Protein AF-A0A4Y2BU49-F1 (afdb_monomer_lite)

Foldseek 3Di:
DVVVCVVCVVVDDPVVNVVDDDDDALCCCCVVDPQCVDDVNSVHDDDPPPPVVVVVVCLVVCVDDPVPDDRDPD

Sequence (74 aa):
MKAAWTVTKPFLSAKMRQRVIFESEPEDLLNHFPAYVLPSKYGGSLNDYHNEDLMRKLNREHGNFPIGGRPNYF

pLDDT: mean 82.37, std 14.61, range [48.78, 97.06]

Radius of gyration: 16.88 Å; chains: 1; bounding box: 38×22×37 Å

Secondary structure (DSSP, 8-state):
-HHHHHHHGGGS-HHHHTT----SSGGGGGGTS-GGGSBGGGTS-B-----HHHHHHHHHH----STTPPP---

Organism: Araneus ventricosus (NCBI:txid182803)

InterPro domains:
  IPR001251 CRAL-TRIO lipid binding domain [PF00650] (2-44)
  IPR001251 CRAL-TRIO lipid binding domain [PS50191] (1-50)
  IPR036865 CRAL-TRIO lipid binding domain superfamily [G3DSA:3.40.525.10] (1-58)
  IPR036865 CRAL-TRIO lipid binding domain superfamily [SSF52087] (1-65)

Structure (mmCIF, N/CA/C/O backbone):
data_AF-A0A4Y2BU49-F1
#
_entry.id   AF-A0A4Y2BU49-F1
#
loop_
_atom_site.group_PDB
_atom_site.id
_atom_site.type_symbol
_atom_site.label_atom_id
_atom_site.label_alt_id
_atom_site.label_comp_id
_atom_site.label_asym_id
_atom_site.label_entity_id
_atom_site.label_seq_id
_atom_site.pdbx_PDB_ins_code
_atom_site.Cartn_x
_atom_site.Cartn_y
_atom_site.Cartn_z
_atom_site.occupancy
_atom_site.B_iso_or_equiv
_atom_site.auth_seq_id
_atom_site.auth_comp_id
_atom_site.auth_asym_id
_atom_site.auth_atom_id
_atom_site.pdbx_PDB_model_num
ATOM 1 N N . MET A 1 1 ? 5.577 11.065 -9.615 1.00 74.81 1 MET A N 1
ATOM 2 C CA . MET A 1 1 ? 5.028 9.686 -9.595 1.00 74.81 1 MET A CA 1
ATOM 3 C C . MET A 1 1 ? 5.244 8.924 -10.906 1.00 74.81 1 MET A C 1
ATOM 5 O O . MET A 1 1 ? 5.874 7.876 -10.860 1.00 74.81 1 MET A O 1
ATOM 9 N N . LYS A 1 2 ? 4.826 9.440 -12.078 1.00 85.62 2 LYS A N 1
ATOM 10 C CA . LYS A 1 2 ? 4.958 8.724 -13.371 1.00 85.62 2 LYS A CA 1
ATOM 11 C C . LYS A 1 2 ? 6.386 8.267 -13.715 1.00 85.62 2 LYS A C 1
ATOM 13 O O . LYS A 1 2 ? 6.570 7.109 -14.061 1.00 85.62 2 LYS A O 1
ATOM 18 N N . ALA A 1 3 ? 7.390 9.136 -13.567 1.00 91.50 3 ALA A N 1
ATOM 19 C CA . ALA A 1 3 ? 8.784 8.784 -13.865 1.00 91.50 3 ALA A CA 1
ATOM 20 C C . ALA A 1 3 ? 9.313 7.643 -12.974 1.00 91.50 3 ALA A C 1
ATOM 22 O O . ALA A 1 3 ? 9.885 6.684 -13.479 1.00 91.50 3 ALA A O 1
ATOM 23 N N . ALA A 1 4 ? 9.045 7.703 -11.664 1.00 92.88 4 ALA A N 1
ATOM 24 C CA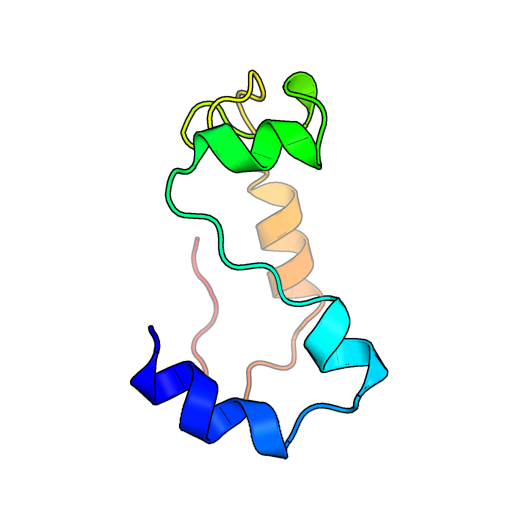 . ALA A 1 4 ? 9.424 6.647 -10.727 1.00 92.88 4 ALA A CA 1
ATOM 25 C C . ALA A 1 4 ? 8.737 5.312 -11.060 1.00 92.88 4 ALA A C 1
ATOM 27 O O . ALA A 1 4 ? 9.396 4.278 -11.082 1.00 92.88 4 ALA A O 1
ATOM 28 N N . TRP A 1 5 ? 7.441 5.334 -11.397 1.00 94.12 5 TRP A N 1
ATOM 29 C CA . TRP A 1 5 ? 6.719 4.130 -11.818 1.00 94.12 5 TRP A CA 1
ATOM 30 C C . TRP A 1 5 ? 7.299 3.511 -13.091 1.00 94.12 5 TRP A C 1
ATOM 32 O O . TRP A 1 5 ? 7.454 2.298 -13.160 1.00 94.12 5 TRP A O 1
ATOM 42 N N . THR A 1 6 ? 7.666 4.316 -14.090 1.00 94.75 6 THR A N 1
ATOM 43 C CA . THR A 1 6 ? 8.277 3.806 -15.329 1.00 94.75 6 THR A CA 1
ATOM 44 C C . THR A 1 6 ? 9.591 3.074 -15.064 1.00 94.75 6 THR A C 1
ATOM 46 O O . THR A 1 6 ? 9.855 2.061 -15.706 1.00 94.75 6 THR A O 1
ATOM 49 N N . VAL A 1 7 ? 10.384 3.547 -14.099 1.00 96.06 7 VAL A N 1
ATOM 50 C CA . VAL A 1 7 ? 11.647 2.908 -13.707 1.00 96.06 7 VAL A CA 1
ATOM 51 C C . VAL A 1 7 ? 11.410 1.631 -12.893 1.00 96.06 7 VAL A C 1
ATOM 53 O O . VAL A 1 7 ? 12.128 0.657 -13.085 1.00 96.06 7 VAL A O 1
ATOM 56 N N . THR A 1 8 ? 10.404 1.591 -12.012 1.00 93.12 8 THR A N 1
ATOM 57 C CA . THR A 1 8 ? 10.160 0.434 -11.125 1.00 93.12 8 THR A CA 1
ATOM 58 C C . THR A 1 8 ? 9.301 -0.665 -11.755 1.00 93.12 8 THR A C 1
ATOM 60 O O . THR A 1 8 ? 9.489 -1.846 -11.460 1.00 93.12 8 THR A O 1
ATOM 63 N N . LYS A 1 9 ? 8.383 -0.309 -12.660 1.00 92.94 9 LYS A N 1
ATOM 64 C CA . LYS A 1 9 ? 7.437 -1.223 -13.323 1.00 92.94 9 LYS A CA 1
ATOM 65 C C . LYS A 1 9 ? 8.089 -2.453 -13.982 1.00 92.94 9 LYS A C 1
ATOM 67 O O . LYS A 1 9 ? 7.482 -3.520 -13.875 1.00 92.94 9 LYS A O 1
ATOM 72 N N . PRO A 1 10 ? 9.262 -2.374 -14.648 1.00 96.25 10 PRO A N 1
ATOM 73 C CA . PRO A 1 10 ? 9.911 -3.538 -15.260 1.00 96.25 10 PRO A CA 1
ATOM 74 C C . PRO A 1 10 ? 10.288 -4.642 -14.265 1.00 96.25 10 PRO A C 1
ATOM 76 O O . PRO A 1 10 ? 10.318 -5.810 -14.641 1.00 96.25 10 PRO A O 1
ATOM 79 N N . PHE A 1 11 ? 10.522 -4.296 -12.997 1.00 96.12 11 PHE A N 1
ATOM 80 C CA . PHE A 1 11 ? 10.905 -5.247 -11.948 1.00 96.12 11 PHE A CA 1
ATOM 81 C C . PHE A 1 11 ? 9.703 -5.957 -11.304 1.00 96.12 11 PHE A C 1
ATOM 83 O O . PHE A 1 11 ? 9.873 -6.849 -10.476 1.00 96.12 11 PHE A O 1
ATOM 90 N N . LEU A 1 12 ? 8.474 -5.584 -11.676 1.00 95.38 12 LEU A N 1
ATOM 91 C CA . LEU A 1 12 ? 7.249 -6.164 -11.137 1.00 95.38 12 LEU A CA 1
ATOM 92 C C . LEU A 1 12 ? 6.659 -7.210 -12.089 1.00 95.38 12 LEU A C 1
ATOM 94 O O . LEU A 1 12 ? 6.476 -6.978 -13.289 1.00 95.38 12 LEU A O 1
ATOM 98 N N . SER A 1 13 ? 6.252 -8.354 -11.533 1.00 97.06 13 SER A N 1
ATOM 99 C CA . SER A 1 13 ? 5.511 -9.370 -12.289 1.00 97.06 13 SER A CA 1
ATOM 100 C C . SER A 1 13 ? 4.211 -8.797 -12.872 1.00 97.06 13 SER A C 1
ATOM 102 O O . SER A 1 13 ? 3.684 -7.789 -12.397 1.00 97.06 13 SER A O 1
ATOM 104 N N . ALA A 1 14 ? 3.661 -9.433 -13.912 1.00 95.50 14 ALA A N 1
ATOM 105 C CA . ALA A 1 14 ? 2.383 -9.004 -14.495 1.00 95.50 14 ALA A CA 1
ATOM 106 C C . ALA A 1 14 ? 1.262 -8.939 -13.438 1.00 95.50 14 ALA A C 1
ATOM 108 O O . ALA A 1 14 ? 0.536 -7.950 -13.367 1.00 95.50 14 ALA A O 1
ATOM 109 N N . LYS A 1 15 ? 1.212 -9.940 -12.547 1.00 96.69 15 LYS A N 1
ATOM 110 C CA . LYS A 1 15 ? 0.287 -9.998 -11.407 1.00 96.69 15 LYS A CA 1
ATOM 111 C C . LYS A 1 15 ? 0.458 -8.815 -10.452 1.00 96.69 15 LYS A C 1
ATOM 113 O O . LYS A 1 15 ? -0.533 -8.256 -10.001 1.00 96.69 15 LYS A O 1
ATOM 118 N N . MET A 1 16 ? 1.696 -8.430 -10.137 1.00 96.62 16 MET A N 1
ATOM 119 C CA . MET A 1 16 ? 1.948 -7.295 -9.243 1.00 96.62 16 MET A CA 1
ATOM 120 C C . MET A 1 16 ? 1.582 -5.963 -9.889 1.00 96.62 16 MET A C 1
ATOM 122 O O . MET A 1 16 ? 0.970 -5.127 -9.234 1.00 96.62 16 MET A O 1
ATOM 126 N N . ARG A 1 17 ? 1.874 -5.781 -11.182 1.00 95.38 17 ARG A N 1
ATOM 127 C CA . ARG A 1 17 ? 1.522 -4.555 -11.917 1.00 95.38 17 ARG A CA 1
ATOM 128 C C . ARG A 1 17 ? 0.017 -4.270 -11.920 1.00 95.38 17 ARG A C 1
ATOM 130 O O . ARG A 1 17 ? -0.355 -3.108 -11.898 1.00 95.38 17 ARG A O 1
ATOM 137 N N . GLN A 1 18 ? -0.822 -5.307 -11.913 1.00 94.75 18 GLN A N 1
ATOM 138 C CA . GLN A 1 18 ? -2.285 -5.180 -11.836 1.00 94.75 18 GLN A CA 1
ATOM 139 C C . GLN A 1 18 ? -2.807 -4.828 -10.434 1.00 94.75 18 GLN A C 1
ATOM 141 O O . GLN A 1 18 ? -3.963 -4.448 -10.299 1.00 94.75 18 GLN A O 1
ATOM 146 N N . ARG A 1 19 ? -1.984 -4.984 -9.391 1.00 95.12 19 ARG A N 1
ATOM 147 C CA . ARG A 1 19 ? -2.360 -4.735 -7.989 1.00 95.12 19 ARG A CA 1
ATOM 148 C C . ARG A 1 19 ? -1.874 -3.387 -7.464 1.00 95.12 19 ARG A C 1
ATOM 150 O O . ARG A 1 19 ? -2.197 -3.033 -6.338 1.00 95.12 19 ARG A O 1
ATOM 157 N N . VAL A 1 20 ? -1.077 -2.662 -8.247 1.00 93.62 20 VAL A N 1
ATOM 158 C CA . VAL A 1 20 ? -0.657 -1.300 -7.912 1.00 93.62 20 VAL A CA 1
ATOM 159 C C . VAL A 1 20 ? -1.688 -0.341 -8.487 1.00 93.62 20 VAL A C 1
ATOM 161 O O . VAL A 1 20 ? -1.826 -0.239 -9.705 1.00 93.62 20 VAL A O 1
ATOM 164 N N . ILE A 1 21 ? -2.396 0.348 -7.601 1.00 92.00 21 ILE A N 1
ATOM 165 C CA . ILE A 1 21 ? -3.436 1.315 -7.940 1.00 92.00 21 ILE A CA 1
ATOM 166 C C . ILE A 1 21 ? -2.926 2.695 -7.523 1.00 92.00 21 ILE A C 1
ATOM 168 O O . ILE A 1 21 ? -2.350 2.847 -6.445 1.00 92.00 21 ILE A O 1
ATOM 172 N N . PHE A 1 22 ? -3.075 3.676 -8.409 1.00 92.31 22 PHE A N 1
ATOM 173 C CA . PHE A 1 22 ? -2.719 5.065 -8.145 1.00 92.31 22 PHE A CA 1
ATOM 174 C C . PHE A 1 22 ? -4.004 5.872 -8.100 1.00 92.31 22 PHE A C 1
ATOM 176 O O . PHE A 1 22 ? -4.578 6.139 -9.152 1.00 92.31 22 PHE A O 1
ATOM 183 N N . GLU A 1 23 ? -4.419 6.237 -6.894 1.00 91.38 23 GLU A N 1
ATOM 184 C CA . GLU A 1 23 ? -5.544 7.140 -6.693 1.00 91.38 23 GLU A CA 1
ATOM 185 C C . GLU A 1 23 ? -5.083 8.599 -6.725 1.00 91.38 23 GLU A C 1
ATOM 187 O O . GLU A 1 23 ? -3.919 8.904 -6.422 1.00 91.38 23 GLU A O 1
ATOM 192 N N . SER A 1 24 ? -5.981 9.485 -7.150 1.00 88.19 24 SER A N 1
ATOM 193 C CA . SER A 1 24 ? -5.706 10.917 -7.257 1.00 88.19 24 SER A CA 1
ATOM 194 C C . SER A 1 24 ? -5.915 11.623 -5.927 1.00 88.19 24 SER A C 1
ATOM 196 O O . SER A 1 24 ? -5.054 12.415 -5.544 1.00 88.19 24 SER A O 1
ATOM 198 N N . GLU A 1 25 ? -6.997 11.291 -5.225 1.00 89.88 25 GLU A N 1
ATOM 199 C CA . GLU A 1 25 ? -7.341 11.880 -3.936 1.00 89.88 25 GLU A CA 1
ATOM 200 C C . GLU A 1 25 ? -7.359 10.807 -2.827 1.00 89.88 25 GLU A C 1
ATOM 202 O O . GLU A 1 25 ? -7.650 9.636 -3.088 1.00 89.88 25 GLU A O 1
ATOM 207 N N . PRO A 1 26 ? -7.025 11.155 -1.571 1.00 85.81 26 PRO A N 1
ATOM 208 C CA . PRO A 1 26 ? -7.057 10.218 -0.446 1.00 85.81 26 PRO A CA 1
ATOM 209 C C . PRO A 1 26 ? -8.412 9.532 -0.233 1.00 85.81 26 PRO A C 1
ATOM 211 O O . PRO A 1 26 ? -8.452 8.374 0.181 1.00 85.81 26 PRO A O 1
ATOM 214 N N . GLU A 1 27 ? -9.509 10.231 -0.513 1.00 87.75 27 GLU A N 1
ATOM 215 C CA . GLU A 1 27 ? -10.883 9.760 -0.331 1.00 87.75 27 GLU A CA 1
ATOM 216 C C . GLU A 1 27 ? -11.229 8.600 -1.273 1.00 87.75 27 GLU A C 1
ATOM 218 O O . GLU A 1 27 ? -12.057 7.756 -0.927 1.00 87.75 27 GLU A O 1
ATOM 223 N N . ASP A 1 28 ? -10.549 8.491 -2.419 1.00 91.81 28 ASP A N 1
ATOM 224 C CA . ASP A 1 28 ? -10.734 7.392 -3.370 1.00 91.81 28 ASP A CA 1
ATOM 225 C C . ASP A 1 28 ? -10.352 6.030 -2.758 1.00 91.81 28 ASP A C 1
ATOM 227 O O . ASP A 1 28 ? -10.808 4.980 -3.220 1.00 91.81 28 ASP A O 1
ATOM 231 N N . LEU A 1 29 ? -9.573 6.016 -1.665 1.00 92.69 29 LEU A N 1
ATOM 232 C CA . LEU A 1 29 ? -9.269 4.798 -0.905 1.00 92.69 29 LEU A CA 1
ATOM 233 C C . LEU A 1 29 ? -10.525 4.144 -0.315 1.00 92.69 29 LEU A C 1
ATOM 235 O O . LEU A 1 29 ? -10.531 2.925 -0.113 1.00 92.69 29 LEU A O 1
ATOM 239 N N . LEU A 1 30 ? -11.597 4.911 -0.089 1.00 93.19 30 LEU A N 1
ATOM 240 C CA . LEU A 1 30 ? -12.876 4.390 0.398 1.00 93.19 30 LEU A CA 1
ATOM 241 C C . LEU A 1 30 ? -13.564 3.460 -0.618 1.00 93.19 30 LEU A C 1
ATOM 243 O O . LEU A 1 30 ? -14.407 2.651 -0.231 1.00 93.19 30 LEU A O 1
ATOM 247 N N . ASN A 1 31 ? -13.177 3.516 -1.899 1.00 93.56 31 ASN A N 1
ATOM 248 C CA . ASN A 1 31 ? -13.651 2.574 -2.920 1.00 93.56 31 ASN A CA 1
ATOM 249 C C . ASN A 1 31 ? -13.110 1.150 -2.700 1.00 93.56 31 ASN A C 1
ATOM 251 O O . ASN A 1 31 ? -13.693 0.183 -3.192 1.00 93.56 31 ASN A O 1
ATOM 255 N N . HIS A 1 32 ? -12.001 1.014 -1.964 1.00 93.62 32 HIS A N 1
ATOM 256 C CA . HIS A 1 32 ? -11.306 -0.260 -1.743 1.00 93.62 32 HIS A CA 1
ATOM 257 C C . HIS A 1 32 ? -11.349 -0.720 -0.285 1.00 93.62 32 HIS A C 1
ATOM 259 O O . HIS A 1 32 ? -11.298 -1.922 -0.019 1.00 93.62 32 HIS A O 1
ATOM 265 N N . PHE A 1 33 ? -11.442 0.215 0.663 1.00 93.81 33 PHE A N 1
ATOM 266 C CA . PHE A 1 33 ? -11.424 -0.065 2.096 1.00 93.81 33 PHE A CA 1
ATOM 267 C C . PHE A 1 33 ? -12.602 0.606 2.806 1.00 93.81 33 PHE A C 1
ATOM 269 O O . PHE A 1 33 ? -12.924 1.756 2.516 1.00 93.81 33 PHE A O 1
ATOM 276 N N . PRO A 1 34 ? -13.231 -0.058 3.790 1.00 94.69 34 PRO A N 1
ATOM 277 C CA . PRO A 1 34 ? -14.304 0.566 4.547 1.00 94.69 34 PRO A CA 1
ATOM 278 C C . PRO A 1 34 ? -13.776 1.716 5.420 1.00 94.69 34 PRO A C 1
ATOM 280 O O . PRO A 1 34 ? -12.697 1.629 6.004 1.00 94.69 34 PRO A O 1
ATOM 283 N N . ALA A 1 35 ? -14.566 2.780 5.579 1.00 93.19 35 ALA A N 1
ATOM 284 C CA . ALA A 1 35 ? -14.134 4.000 6.270 1.00 93.19 35 ALA A CA 1
ATOM 285 C C . ALA A 1 35 ? -13.605 3.765 7.699 1.00 93.19 35 ALA A C 1
ATOM 287 O O . ALA A 1 35 ? -12.655 4.419 8.122 1.00 93.19 35 ALA A O 1
ATOM 288 N N . TYR A 1 36 ? -14.166 2.805 8.439 1.00 92.62 36 TYR A N 1
ATOM 289 C CA . TYR A 1 36 ? -13.800 2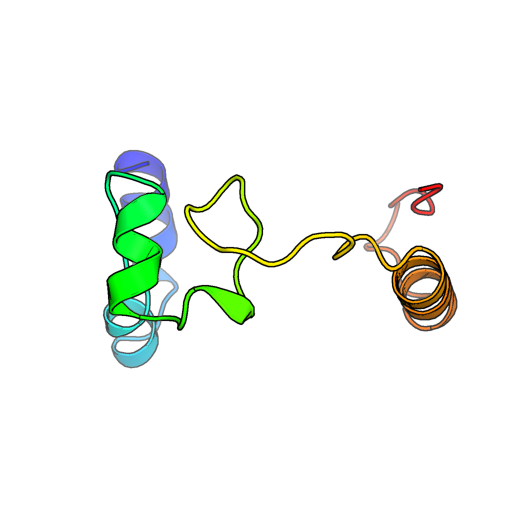.567 9.840 1.00 92.62 36 TYR A CA 1
ATOM 290 C C . TYR A 1 36 ? -12.399 1.973 10.047 1.00 92.62 36 TYR A C 1
ATOM 292 O O . TYR A 1 36 ? -11.896 2.021 11.168 1.00 92.62 36 TYR A O 1
ATOM 300 N N . VAL A 1 37 ? -11.759 1.420 9.006 1.00 92.06 37 VAL A N 1
ATOM 301 C CA . VAL A 1 37 ? -10.369 0.927 9.098 1.00 92.06 37 VAL A CA 1
ATOM 302 C C . VAL A 1 37 ? -9.343 1.958 8.639 1.00 92.0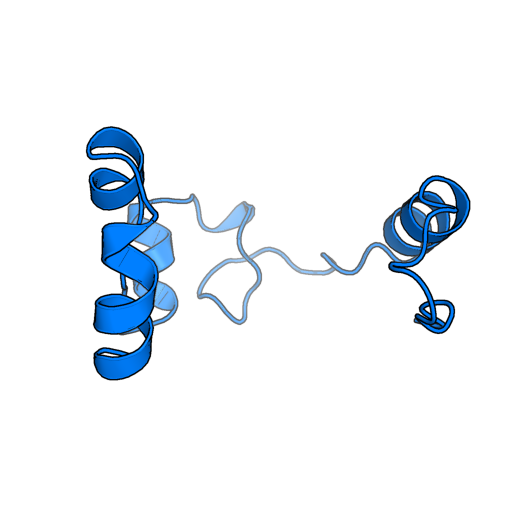6 37 VAL A C 1
ATOM 304 O O . VAL A 1 37 ? -8.146 1.764 8.845 1.00 92.06 37 VAL A O 1
ATOM 307 N N . LEU A 1 38 ? -9.790 3.040 7.997 1.00 92.56 38 LEU A N 1
ATOM 308 C CA . LEU A 1 38 ? -8.914 4.073 7.465 1.00 92.56 38 LEU A CA 1
ATOM 309 C C . LEU A 1 38 ? -8.799 5.249 8.442 1.00 92.56 38 LEU A C 1
ATOM 311 O O . LEU A 1 38 ? -9.805 5.685 9.004 1.00 92.56 38 LEU A O 1
ATOM 315 N N . PRO A 1 39 ? -7.591 5.806 8.635 1.00 91.31 39 PRO A N 1
ATOM 316 C CA . PRO A 1 39 ? -7.408 7.058 9.355 1.00 91.31 39 PRO A CA 1
ATOM 317 C C . PRO A 1 39 ? -8.231 8.213 8.780 1.00 91.31 39 PRO A C 1
ATOM 319 O O . PRO A 1 39 ? -8.411 8.310 7.566 1.00 91.31 39 PRO A O 1
ATOM 322 N N . SER A 1 40 ? -8.624 9.158 9.635 1.00 90.06 40 SER A N 1
ATOM 323 C CA . SER A 1 40 ? -9.371 10.362 9.232 1.00 90.06 40 SER A CA 1
ATOM 324 C C . SER A 1 40 ? -8.693 11.189 8.136 1.00 90.06 40 SER A C 1
ATOM 326 O O . SER A 1 40 ? -9.359 11.676 7.228 1.00 90.06 40 SER A O 1
ATOM 328 N N . LYS A 1 41 ? -7.356 11.268 8.139 1.00 87.62 41 LYS A N 1
ATOM 329 C CA . LYS A 1 41 ? -6.566 11.940 7.086 1.00 87.62 41 LYS A CA 1
ATOM 330 C C . LYS A 1 41 ? -6.658 11.296 5.691 1.00 87.62 41 LYS A C 1
ATOM 332 O O . LYS A 1 41 ? -6.158 11.874 4.735 1.00 87.62 41 LYS A O 1
ATOM 337 N N . TYR A 1 42 ? -7.226 10.096 5.591 1.00 90.62 42 TYR A N 1
ATOM 338 C CA . TYR A 1 42 ? -7.479 9.372 4.341 1.00 90.62 42 TYR A CA 1
ATOM 339 C C . TYR A 1 42 ? -8.989 9.204 4.085 1.00 90.62 42 TYR A C 1
ATOM 341 O O . TYR A 1 42 ? -9.406 8.238 3.456 1.00 90.62 42 TYR A O 1
ATOM 349 N N . GLY A 1 43 ? -9.824 10.089 4.646 1.00 88.12 43 GLY A N 1
ATOM 350 C CA . GLY A 1 43 ? -11.282 10.051 4.488 1.00 88.12 43 GLY A CA 1
ATOM 351 C C . GLY A 1 43 ? -12.009 9.022 5.365 1.00 88.12 43 GLY A C 1
ATOM 352 O O . GLY A 1 43 ? -13.219 8.859 5.238 1.00 88.12 43 GLY A O 1
ATOM 353 N N . GLY A 1 44 ? -11.302 8.317 6.254 1.00 92.31 44 GLY A N 1
ATOM 354 C CA . GLY A 1 44 ? -11.901 7.323 7.146 1.00 92.31 44 GLY A CA 1
ATOM 355 C C . GLY A 1 44 ? -12.362 7.875 8.499 1.00 92.31 44 GLY A C 1
ATOM 356 O O . GLY A 1 44 ? -12.410 9.081 8.731 1.00 92.31 44 GLY A O 1
ATOM 357 N N . SER A 1 45 ? -12.697 6.977 9.424 1.00 93.25 45 SER A N 1
ATOM 358 C CA . SER A 1 45 ? -13.137 7.321 10.785 1.00 93.25 45 SER A CA 1
ATOM 359 C C . SER A 1 45 ? -12.261 6.718 11.884 1.00 93.25 45 SER A C 1
ATOM 361 O O . SER A 1 45 ? -12.597 6.838 13.064 1.00 93.25 45 SER A O 1
ATOM 363 N N . LEU A 1 46 ? -11.157 6.053 11.523 1.00 89.94 46 LEU A N 1
ATOM 364 C CA . LEU A 1 46 ? -10.221 5.496 12.490 1.00 89.94 46 LEU A CA 1
ATOM 365 C C . LEU A 1 46 ? -9.440 6.630 13.157 1.00 89.94 46 LEU A C 1
ATOM 367 O O . LEU A 1 46 ? -8.616 7.311 12.538 1.00 89.94 46 LEU A O 1
ATOM 371 N N . ASN A 1 47 ? -9.695 6.798 14.446 1.00 83.31 47 ASN A N 1
ATOM 372 C CA . ASN A 1 47 ? -8.903 7.629 15.337 1.00 83.31 47 ASN A CA 1
ATOM 373 C C . ASN A 1 47 ? -7.995 6.713 16.166 1.00 83.31 47 ASN A C 1
ATOM 375 O O . ASN A 1 47 ? -8.309 5.539 16.340 1.00 83.31 47 ASN A O 1
ATOM 379 N N . ASP A 1 48 ? -6.873 7.238 16.655 1.00 77.31 48 ASP A N 1
ATOM 380 C CA . ASP A 1 48 ? -5.958 6.495 17.537 1.00 77.31 48 ASP A CA 1
ATOM 381 C C . ASP A 1 48 ? -5.348 5.214 16.916 1.00 77.31 48 ASP A C 1
ATOM 383 O O . ASP A 1 48 ? -5.259 4.149 17.516 1.00 77.31 48 ASP A O 1
ATOM 387 N N . TYR A 1 49 ? -4.912 5.314 15.655 1.00 75.12 49 TYR A N 1
ATOM 388 C CA . TYR A 1 49 ? -4.185 4.240 14.956 1.00 75.12 49 TYR A CA 1
ATOM 389 C C . TYR A 1 49 ? -2.678 4.220 15.275 1.00 75.12 49 TYR A C 1
ATOM 391 O O . TYR A 1 49 ? -1.949 3.349 14.791 1.00 75.12 49 TYR A O 1
ATOM 399 N N . HIS A 1 50 ? -2.185 5.189 16.054 1.00 73.19 50 HIS A N 1
ATOM 400 C CA . HIS A 1 50 ? -0.803 5.213 16.523 1.00 73.19 50 HIS A CA 1
ATOM 401 C C . HIS A 1 50 ? -0.648 4.288 17.727 1.00 73.19 50 HIS A C 1
ATOM 403 O O . HIS A 1 50 ? -0.759 4.689 18.875 1.00 73.19 50 HIS A O 1
ATOM 409 N N . ASN A 1 51 ? -0.365 3.019 17.442 1.00 77.25 51 ASN A N 1
ATOM 410 C CA . ASN A 1 51 ? -0.056 2.041 18.472 1.00 77.25 51 ASN A CA 1
ATOM 411 C C . ASN A 1 51 ? 1.457 2.038 18.750 1.00 77.25 51 ASN A C 1
ATOM 413 O O . ASN A 1 51 ? 2.217 1.289 18.128 1.00 77.25 51 ASN A O 1
ATOM 417 N N . GLU A 1 52 ? 1.893 2.915 19.657 1.00 78.94 52 GLU A N 1
ATOM 418 C CA . GLU A 1 52 ? 3.297 3.033 20.080 1.00 78.94 52 GLU A CA 1
ATOM 419 C C . GLU A 1 52 ? 3.854 1.704 20.605 1.00 78.94 52 GLU A C 1
ATOM 421 O O . GLU A 1 52 ? 4.996 1.349 20.316 1.00 78.94 52 GLU A O 1
ATOM 426 N N . ASP A 1 53 ? 3.041 0.924 21.319 1.00 77.69 53 ASP A N 1
ATOM 427 C CA . ASP A 1 53 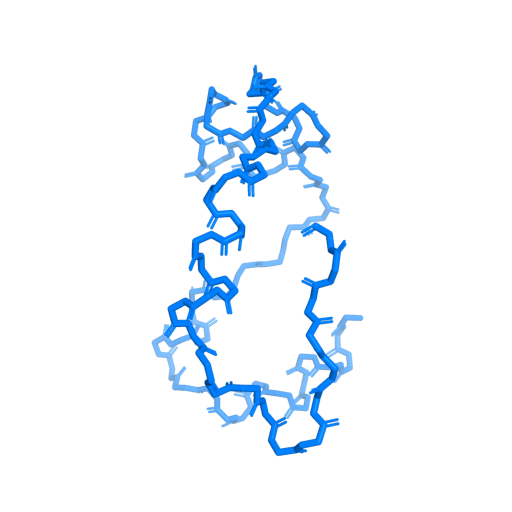? 3.455 -0.373 21.856 1.00 77.69 53 ASP A CA 1
ATOM 428 C C . ASP A 1 53 ? 3.691 -1.407 20.750 1.00 77.69 53 ASP A C 1
ATOM 430 O O . ASP A 1 53 ? 4.671 -2.157 20.803 1.00 77.69 53 ASP A O 1
ATOM 434 N N . LEU A 1 54 ? 2.852 -1.418 19.710 1.00 77.06 54 LEU A N 1
ATOM 435 C CA . LEU A 1 54 ? 3.065 -2.235 18.517 1.00 77.06 54 LEU A CA 1
ATOM 436 C C . LEU A 1 54 ? 4.345 -1.810 17.796 1.00 77.06 54 LEU A C 1
ATOM 438 O O . LEU A 1 54 ? 5.153 -2.670 17.452 1.00 77.06 54 LEU A O 1
ATOM 442 N N . MET A 1 55 ? 4.567 -0.508 17.603 1.00 74.19 55 MET A N 1
ATOM 443 C CA . MET A 1 55 ? 5.785 -0.008 16.956 1.00 74.19 55 MET A CA 1
ATOM 444 C C . MET A 1 55 ? 7.035 -0.369 17.762 1.00 74.19 55 MET A C 1
ATOM 446 O O . MET A 1 55 ? 8.006 -0.886 17.209 1.00 74.19 55 MET A O 1
ATOM 450 N N . ARG A 1 56 ? 6.989 -0.211 19.086 1.00 75.00 56 ARG A N 1
ATOM 451 C CA . ARG A 1 56 ? 8.066 -0.596 20.004 1.00 75.00 56 ARG A CA 1
ATOM 452 C C . ARG A 1 56 ? 8.329 -2.099 19.980 1.00 75.00 56 ARG A C 1
ATOM 454 O O . ARG A 1 56 ? 9.490 -2.508 20.000 1.00 75.00 56 ARG A O 1
ATOM 461 N N . LYS A 1 57 ? 7.279 -2.924 19.923 1.00 78.56 57 LYS A N 1
ATOM 462 C CA . LYS A 1 57 ? 7.388 -4.382 19.787 1.00 78.56 57 LYS A CA 1
ATOM 463 C C . LYS A 1 57 ? 8.040 -4.760 18.457 1.00 78.56 57 LYS A C 1
ATOM 465 O O . LYS A 1 57 ? 9.030 -5.483 18.472 1.00 78.56 57 LYS A O 1
ATOM 470 N N . LEU A 1 58 ? 7.564 -4.209 17.341 1.00 73.00 58 LEU A N 1
ATOM 471 C CA . LEU A 1 58 ? 8.129 -4.455 16.010 1.00 73.00 58 LEU A CA 1
ATOM 472 C C . LEU A 1 58 ? 9.597 -4.014 15.923 1.00 73.00 58 LEU A C 1
ATOM 474 O O . LEU A 1 58 ? 10.417 -4.757 15.393 1.00 73.00 58 LEU A O 1
ATOM 478 N N . ASN A 1 59 ? 9.954 -2.866 16.510 1.00 71.81 59 ASN A N 1
ATOM 479 C CA . ASN A 1 59 ? 11.337 -2.382 16.578 1.00 71.81 59 ASN A CA 1
ATOM 480 C C . ASN A 1 59 ? 12.250 -3.312 17.399 1.00 71.81 59 ASN A C 1
ATOM 482 O O . ASN A 1 59 ? 13.425 -3.462 17.071 1.00 71.81 59 ASN A O 1
ATOM 486 N N . ARG A 1 60 ? 11.729 -3.931 18.468 1.00 71.44 60 ARG A N 1
ATOM 487 C CA . ARG A 1 60 ? 12.469 -4.903 19.292 1.00 71.44 60 ARG A CA 1
ATOM 488 C C . ARG A 1 60 ? 12.604 -6.264 18.606 1.00 71.44 60 ARG A C 1
ATOM 490 O O . ARG A 1 60 ? 13.653 -6.888 18.722 1.00 71.44 60 ARG A O 1
ATOM 497 N N . GLU A 1 61 ? 11.558 -6.724 17.919 1.00 71.75 61 GLU A N 1
ATOM 498 C CA . GLU A 1 61 ? 11.510 -8.039 17.261 1.00 71.75 61 GLU A CA 1
ATOM 499 C C . GLU A 1 61 ? 12.291 -8.065 15.939 1.00 71.75 61 GLU A C 1
ATOM 501 O O . GLU A 1 61 ? 12.995 -9.034 15.656 1.00 71.75 61 GLU A O 1
ATOM 506 N N . HIS A 1 62 ? 12.249 -6.987 15.151 1.00 63.38 62 HIS A N 1
ATOM 507 C CA . H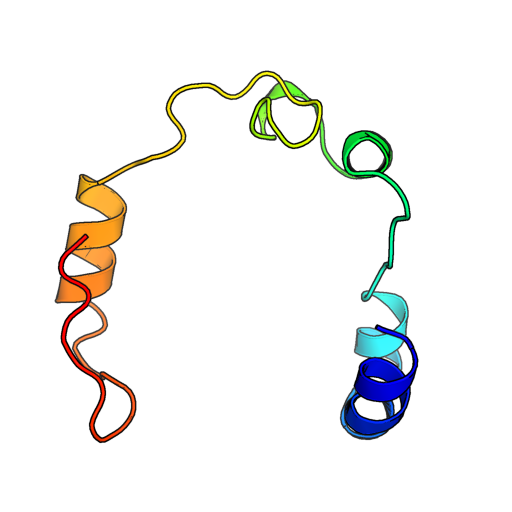IS A 1 62 ? 13.000 -6.851 13.899 1.00 63.38 62 HIS A CA 1
ATOM 508 C C . HIS A 1 62 ? 14.437 -6.352 14.111 1.00 63.38 62 HIS A C 1
ATOM 510 O O . HIS A 1 62 ? 14.903 -5.514 13.347 1.00 63.38 62 HIS A O 1
ATOM 516 N N . GLY A 1 63 ? 15.183 -6.900 15.078 1.00 55.56 63 GLY A N 1
ATOM 517 C CA . GLY A 1 63 ? 16.594 -6.563 15.361 1.00 55.56 63 GLY A CA 1
ATOM 518 C C . GLY A 1 63 ? 17.588 -6.620 14.176 1.00 55.56 63 GLY A C 1
ATOM 519 O O . GLY A 1 63 ? 18.775 -6.379 14.368 1.00 55.56 63 GLY A O 1
ATOM 520 N N . ASN A 1 64 ? 17.126 -6.888 12.951 1.00 52.94 64 ASN A N 1
ATOM 521 C CA . ASN A 1 64 ? 17.805 -6.591 11.696 1.00 52.94 64 ASN A CA 1
ATOM 522 C C . ASN A 1 64 ? 17.413 -5.198 11.186 1.00 52.94 64 ASN A C 1
ATOM 524 O O . ASN A 1 64 ? 16.596 -5.046 10.274 1.00 52.94 64 ASN A O 1
ATOM 528 N N . PHE A 1 65 ? 18.064 -4.172 11.729 1.00 58.12 65 PHE A N 1
ATOM 529 C CA . PHE A 1 65 ? 18.218 -2.923 10.992 1.00 58.12 65 PHE A CA 1
ATOM 530 C C . PHE A 1 65 ? 18.855 -3.259 9.629 1.00 58.12 65 PHE A C 1
ATOM 532 O O . PHE A 1 65 ? 19.784 -4.075 9.591 1.00 58.12 65 PHE A O 1
ATOM 539 N N . PRO A 1 66 ? 18.409 -2.673 8.500 1.00 48.78 66 PRO A N 1
ATOM 540 C CA . PRO A 1 66 ? 19.206 -2.734 7.277 1.00 48.78 66 PRO A CA 1
ATOM 541 C C . PRO A 1 66 ? 20.629 -2.281 7.627 1.00 48.78 66 PRO A C 1
ATOM 543 O O . PRO A 1 66 ? 20.771 -1.343 8.406 1.00 48.78 66 PRO A O 1
ATOM 546 N N . ILE A 1 67 ? 21.660 -2.979 7.137 1.00 49.38 67 ILE A N 1
ATOM 547 C CA . ILE A 1 67 ? 23.073 -2.765 7.508 1.00 49.38 67 ILE A CA 1
ATOM 548 C C . ILE A 1 67 ? 23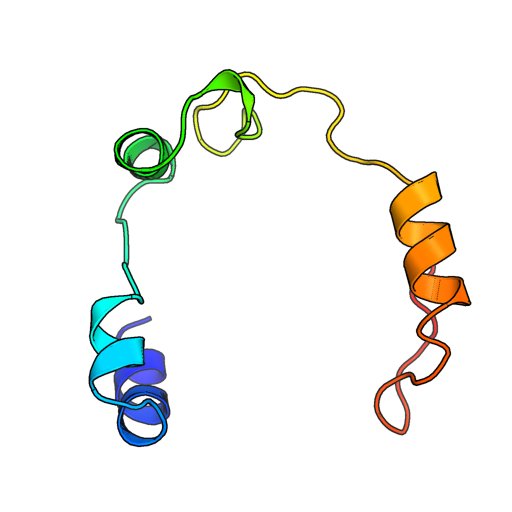.374 -1.253 7.603 1.00 49.38 67 ILE A C 1
ATOM 550 O O . ILE A 1 67 ? 23.377 -0.558 6.590 1.00 49.38 67 ILE A O 1
ATOM 554 N N . GLY A 1 68 ? 23.575 -0.744 8.828 1.00 57.38 68 GLY A N 1
ATOM 555 C CA . GLY A 1 68 ? 23.861 0.674 9.112 1.00 57.38 68 GLY A CA 1
ATOM 556 C C . GLY A 1 68 ? 22.672 1.581 9.492 1.00 57.38 68 GLY A C 1
ATOM 557 O O . GLY A 1 68 ? 22.874 2.778 9.696 1.00 57.38 68 GLY A O 1
ATOM 558 N N . GLY A 1 69 ? 21.449 1.061 9.606 1.00 59.81 69 GLY A N 1
ATOM 559 C CA . GLY A 1 69 ? 20.262 1.821 10.016 1.00 59.81 69 GLY A CA 1
ATOM 560 C C . GLY A 1 69 ? 20.230 2.123 11.518 1.00 59.81 69 GLY A C 1
ATOM 561 O O . GLY A 1 69 ? 20.551 1.265 12.338 1.00 59.81 69 GLY A O 1
ATOM 562 N N . ARG A 1 70 ? 19.832 3.347 11.893 1.00 57.91 70 ARG A N 1
ATOM 563 C CA . ARG A 1 70 ? 19.610 3.714 13.302 1.00 57.91 70 ARG A CA 1
ATOM 564 C C . ARG A 1 70 ? 18.354 3.023 13.852 1.00 57.91 70 ARG A C 1
ATOM 566 O O . ARG A 1 70 ? 17.411 2.811 13.086 1.00 57.91 70 ARG A O 1
ATOM 573 N N . PRO A 1 71 ? 18.297 2.748 15.167 1.00 57.09 71 PRO A N 1
ATOM 574 C CA . PRO A 1 71 ? 17.059 2.359 15.821 1.00 57.09 71 PRO A CA 1
ATOM 575 C C . PRO A 1 71 ? 15.979 3.416 15.604 1.00 57.09 71 PRO A C 1
ATOM 577 O O . PRO A 1 71 ? 16.252 4.616 15.661 1.00 57.09 71 PRO A O 1
ATOM 580 N N . ASN A 1 72 ? 14.757 2.966 15.336 1.00 55.00 72 ASN A N 1
ATOM 581 C CA . ASN A 1 72 ? 13.619 3.859 15.217 1.00 55.00 72 ASN A CA 1
ATOM 582 C C . ASN A 1 72 ? 13.189 4.257 16.642 1.00 55.00 72 ASN A C 1
ATOM 584 O O . ASN A 1 72 ? 12.730 3.403 17.397 1.00 55.00 72 ASN A O 1
ATOM 588 N N . TYR A 1 73 ? 13.425 5.517 17.030 1.00 52.25 73 TYR A N 1
ATOM 589 C CA . TYR A 1 73 ? 13.152 6.048 18.380 1.00 52.25 73 TYR A CA 1
ATOM 590 C C . TYR A 1 73 ? 11.774 6.719 18.508 1.00 52.25 73 TYR A C 1
ATOM 592 O O . TYR A 1 73 ? 11.563 7.473 19.455 1.00 52.25 73 TYR A O 1
ATOM 600 N N . PHE A 1 74 ? 10.870 6.480 17.554 1.00 49.75 74 PHE A N 1
ATOM 601 C CA . PHE A 1 74 ? 9.454 6.792 17.752 1.00 49.75 74 PHE A CA 1
ATOM 602 C C . PHE A 1 74 ? 8.848 5.792 18.738 1.00 49.75 74 PHE A C 1
ATOM 604 O O . PHE A 1 74 ? 9.101 4.573 18.568 1.00 49.75 74 PHE A O 1
#